Protein AF-A0A6V7WV03-F1 (afdb_monomer_lite)

Sequence (139 aa):
MRIPFSKNLARYLVRRRDAELWAEVLKEDNPHRRQLIDQVVQTALSETKDAEDITHTVKAFMAADLPNELIELLEKIVLDTSTTSEHRNLQNLLILTAMRADPSRVMEYIQKLDNYDAPDIANIAITNQLFEEAFCDFP

Secondary structure (DSSP, 8-state):
----HHHHHHHHHHHH--HHHHHHHT-TT-TTHHHHHHHIIIIIHHH---HHHHHHHHHHHHHTT-HHHHHHHHHIIIII-TTTTT-HHHHHHHHHHHHHH-HHHHHHHHHH--SS-HHHHHHHHHHHHHHHHHTT---

Organism: Meloidogyne enterolobii (NCBI:txid390850)

Radius of gyration: 16.39 Å; chains: 1; bounding box: 57×26×34 Å

Structure (mmCIF, N/CA/C/O backbone):
data_AF-A0A6V7WV03-F1
#
_entry.id   AF-A0A6V7WV03-F1
#
loop_
_atom_site.group_PDB
_atom_site.id
_atom_site.type_symbol
_atom_site.label_atom_id
_atom_site.label_alt_id
_atom_site.label_comp_id
_atom_site.label_asym_id
_atom_site.label_entity_id
_atom_site.label_seq_id
_atom_site.pdbx_PDB_ins_code
_atom_site.Cartn_x
_atom_site.Cartn_y
_atom_site.Cartn_z
_atom_site.occupancy
_atom_site.B_iso_or_equiv
_atom_site.auth_seq_id
_atom_site.auth_comp_id
_atom_site.auth_asym_id
_atom_site.auth_atom_id
_atom_site.pdbx_PDB_model_num
ATOM 1 N N . MET A 1 1 ? 28.420 -15.103 -2.421 1.00 40.44 1 MET A N 1
ATOM 2 C CA . MET A 1 1 ? 27.593 -14.094 -1.725 1.00 40.44 1 MET A CA 1
ATOM 3 C C . MET A 1 1 ? 26.735 -13.380 -2.771 1.00 40.44 1 MET A C 1
ATOM 5 O O . MET A 1 1 ? 27.186 -12.414 -3.367 1.00 40.44 1 MET A O 1
ATOM 9 N N . ARG A 1 2 ? 25.556 -13.925 -3.118 1.00 38.94 2 ARG A N 1
ATOM 10 C CA . ARG A 1 2 ? 24.629 -13.268 -4.058 1.00 38.94 2 ARG A CA 1
ATOM 11 C C . ARG A 1 2 ? 23.916 -12.167 -3.282 1.00 38.94 2 ARG A C 1
ATOM 13 O O . ARG A 1 2 ? 22.964 -12.451 -2.566 1.00 38.94 2 ARG A O 1
ATOM 20 N N . ILE A 1 3 ? 24.395 -10.931 -3.390 1.00 46.12 3 ILE A N 1
ATOM 21 C CA . ILE A 1 3 ? 23.538 -9.779 -3.100 1.00 46.12 3 ILE A CA 1
ATOM 22 C C . ILE A 1 3 ? 22.365 -9.931 -4.078 1.00 46.12 3 ILE A C 1
ATOM 24 O O . ILE A 1 3 ? 22.613 -9.994 -5.285 1.00 46.12 3 ILE A O 1
ATOM 28 N N . PRO A 1 4 ? 21.123 -10.127 -3.610 1.00 52.56 4 PRO A N 1
ATOM 29 C CA . PRO A 1 4 ? 20.016 -10.390 -4.511 1.00 52.56 4 PRO A CA 1
ATOM 30 C C . PRO A 1 4 ? 19.810 -9.122 -5.338 1.00 52.56 4 PRO A C 1
ATOM 32 O O . PRO A 1 4 ? 19.489 -8.064 -4.801 1.00 52.56 4 PRO A O 1
ATOM 35 N N . PHE A 1 5 ? 20.067 -9.224 -6.641 1.00 55.09 5 PHE A N 1
ATOM 36 C CA . PHE A 1 5 ? 19.995 -8.135 -7.622 1.00 55.09 5 PHE A CA 1
ATOM 37 C C . PHE A 1 5 ? 18.680 -7.334 -7.503 1.00 55.09 5 PHE A C 1
ATOM 39 O O . PHE A 1 5 ? 18.655 -6.121 -7.693 1.00 55.09 5 PHE A O 1
ATOM 46 N N . SER A 1 6 ? 17.614 -8.000 -7.051 1.00 61.56 6 SER A N 1
ATOM 47 C CA . SER A 1 6 ? 16.292 -7.443 -6.769 1.00 61.56 6 SER A CA 1
ATOM 48 C C . SER A 1 6 ? 16.253 -6.345 -5.694 1.00 61.56 6 SER A C 1
ATOM 50 O O . SER A 1 6 ? 15.463 -5.417 -5.827 1.00 61.56 6 SER A O 1
ATOM 52 N N . LYS A 1 7 ? 17.105 -6.384 -4.656 1.00 67.00 7 LYS A N 1
ATOM 53 C CA . LYS A 1 7 ? 17.076 -5.372 -3.576 1.00 67.00 7 LYS A CA 1
ATOM 54 C C . LYS A 1 7 ? 17.518 -3.996 -4.061 1.00 67.00 7 LYS A C 1
ATOM 56 O O . LYS A 1 7 ? 16.899 -2.987 -3.736 1.00 67.00 7 LYS A O 1
ATOM 61 N N . ASN A 1 8 ? 18.578 -3.954 -4.867 1.00 75.75 8 ASN A N 1
ATOM 62 C CA . ASN A 1 8 ? 19.059 -2.700 -5.444 1.00 75.75 8 ASN A CA 1
ATOM 63 C C . ASN A 1 8 ? 18.080 -2.155 -6.491 1.00 75.75 8 ASN A C 1
ATOM 65 O O . ASN A 1 8 ? 17.890 -0.944 -6.555 1.00 75.75 8 ASN A O 1
ATOM 69 N N . LEU A 1 9 ? 17.420 -3.037 -7.252 1.00 77.94 9 LEU A N 1
ATOM 70 C CA . LEU A 1 9 ? 16.378 -2.653 -8.207 1.00 77.94 9 LEU A CA 1
ATOM 71 C C . LEU A 1 9 ? 15.160 -2.029 -7.518 1.00 77.94 9 LEU A C 1
ATOM 73 O O . LEU A 1 9 ? 14.727 -0.964 -7.939 1.00 77.94 9 LEU A O 1
ATOM 77 N N . ALA A 1 10 ? 14.657 -2.631 -6.435 1.00 81.00 10 ALA A N 1
ATOM 78 C CA . ALA A 1 10 ? 13.528 -2.087 -5.677 1.00 81.00 10 ALA A CA 1
ATOM 79 C C . ALA A 1 10 ? 13.836 -0.687 -5.117 1.00 81.00 10 ALA A C 1
ATOM 81 O O . ALA A 1 10 ? 13.046 0.240 -5.277 1.00 81.00 10 ALA A O 1
ATOM 82 N N . ARG A 1 11 ? 15.028 -0.499 -4.534 1.00 80.75 11 ARG A N 1
ATOM 83 C CA . ARG A 1 11 ? 15.477 0.820 -4.054 1.00 80.75 11 ARG A CA 1
ATOM 84 C C . ARG A 1 11 ? 15.586 1.840 -5.180 1.00 80.75 11 ARG A C 1
ATOM 86 O O . ARG A 1 11 ? 15.189 2.988 -5.012 1.00 80.75 11 ARG A O 1
ATOM 93 N N . TYR A 1 12 ? 16.163 1.432 -6.307 1.00 85.00 12 TYR A N 1
ATOM 94 C CA . TYR A 1 12 ? 16.317 2.304 -7.463 1.00 85.00 12 TYR A CA 1
ATOM 95 C C . TYR A 1 12 ? 14.958 2.721 -8.026 1.00 85.00 12 TYR A C 1
ATOM 97 O O . TYR A 1 12 ? 14.761 3.899 -8.293 1.00 85.00 12 TYR A O 1
ATOM 105 N N . LEU A 1 13 ? 14.015 1.786 -8.140 1.00 84.81 13 LEU A N 1
ATOM 106 C CA . LEU A 1 13 ? 12.661 2.041 -8.620 1.00 84.81 13 LEU A CA 1
ATOM 107 C C . LEU A 1 13 ? 11.934 3.077 -7.753 1.00 84.81 13 LEU A C 1
ATOM 109 O O . LEU A 1 13 ? 11.418 4.063 -8.277 1.00 84.81 13 LEU A O 1
ATOM 113 N N . VAL A 1 14 ? 11.967 2.892 -6.429 1.00 85.38 14 VAL A N 1
ATOM 114 C CA . VAL A 1 14 ? 11.347 3.818 -5.470 1.00 85.38 14 VAL A CA 1
ATOM 115 C C . VAL A 1 14 ? 11.977 5.210 -5.568 1.00 85.38 14 VAL A C 1
ATOM 117 O O . VAL A 1 14 ? 11.257 6.190 -5.729 1.00 85.38 14 VAL A O 1
ATOM 120 N N . ARG A 1 15 ? 13.315 5.303 -5.586 1.00 84.19 15 ARG A N 1
ATOM 121 C CA . ARG A 1 15 ? 14.031 6.590 -5.691 1.00 84.19 15 ARG A CA 1
ATOM 122 C C . ARG A 1 15 ? 13.872 7.281 -7.039 1.00 84.19 15 ARG A C 1
ATOM 124 O O . ARG A 1 15 ? 13.961 8.502 -7.111 1.00 84.19 15 ARG A O 1
ATOM 131 N N . ARG A 1 16 ? 13.707 6.513 -8.117 1.00 86.44 16 ARG A N 1
ATOM 132 C CA . ARG A 1 16 ? 13.568 7.055 -9.470 1.00 86.44 16 ARG A CA 1
ATOM 133 C C . ARG A 1 16 ? 12.200 7.703 -9.680 1.00 86.44 16 ARG A C 1
ATOM 135 O O . ARG A 1 16 ? 12.112 8.601 -10.509 1.00 86.44 16 ARG A O 1
ATOM 142 N N . ARG A 1 17 ? 11.173 7.283 -8.923 1.00 83.69 17 ARG A N 1
ATOM 143 C CA . ARG A 1 17 ? 9.820 7.884 -8.908 1.00 83.69 17 ARG A CA 1
ATOM 144 C C . ARG A 1 17 ? 9.181 8.009 -10.300 1.00 83.69 17 ARG A C 1
ATOM 146 O O . ARG A 1 17 ? 8.341 8.868 -10.541 1.00 83.69 17 ARG A O 1
ATOM 153 N N . ASP A 1 18 ? 9.591 7.143 -11.218 1.00 87.50 18 ASP A N 1
ATOM 154 C CA . ASP A 1 18 ? 9.238 7.198 -12.634 1.00 87.50 18 ASP A CA 1
ATOM 155 C C . ASP A 1 18 ? 7.989 6.348 -12.877 1.00 87.50 18 ASP A C 1
ATOM 157 O O . ASP A 1 18 ? 8.014 5.127 -12.715 1.00 87.50 18 ASP A O 1
ATOM 161 N N . ALA A 1 19 ? 6.882 7.017 -13.201 1.00 83.81 19 ALA A N 1
ATOM 162 C CA . ALA A 1 19 ? 5.577 6.385 -13.361 1.00 83.81 19 ALA A CA 1
ATOM 163 C C . ALA A 1 19 ? 5.527 5.419 -14.555 1.00 83.81 19 ALA A C 1
ATOM 165 O O . ALA A 1 19 ? 4.874 4.382 -14.459 1.00 83.81 19 ALA A O 1
ATOM 166 N N . GLU A 1 20 ? 6.237 5.718 -15.648 1.00 87.25 20 GLU A N 1
ATOM 167 C CA . GLU A 1 20 ? 6.314 4.819 -16.804 1.00 87.25 20 GLU A CA 1
ATOM 168 C C . GLU A 1 20 ? 7.084 3.555 -16.430 1.00 87.25 20 GLU A C 1
ATOM 170 O O . GLU A 1 20 ? 6.645 2.444 -16.723 1.00 87.25 20 GLU A O 1
ATOM 175 N N . LEU A 1 21 ? 8.189 3.704 -15.692 1.00 87.81 21 LEU A N 1
ATOM 176 C CA . LEU A 1 21 ? 8.942 2.556 -15.196 1.00 87.81 21 LEU A CA 1
ATOM 177 C C . LEU A 1 21 ? 8.101 1.691 -14.247 1.00 87.81 21 LEU A C 1
ATOM 179 O O . LEU A 1 21 ? 8.155 0.467 -14.338 1.00 87.81 21 LEU A O 1
ATOM 183 N N . TRP A 1 22 ? 7.325 2.310 -13.354 1.00 89.69 22 TRP A N 1
ATOM 184 C CA . TRP A 1 22 ? 6.391 1.599 -12.482 1.00 89.69 22 TRP A CA 1
ATOM 185 C C . TRP A 1 22 ? 5.341 0.821 -13.274 1.00 89.69 22 TRP A C 1
ATOM 187 O O . TRP A 1 22 ? 5.121 -0.354 -12.988 1.00 89.69 22 TRP A O 1
ATOM 197 N N . ALA A 1 23 ? 4.742 1.441 -14.291 1.00 87.50 23 ALA A N 1
ATOM 198 C CA . ALA A 1 23 ? 3.777 0.775 -15.156 1.00 87.50 23 ALA A CA 1
ATOM 199 C C . ALA A 1 23 ? 4.402 -0.431 -15.870 1.00 87.50 23 ALA A C 1
ATOM 201 O O . ALA A 1 23 ? 3.800 -1.498 -15.880 1.00 87.50 23 ALA A O 1
ATOM 202 N N . GLU A 1 24 ? 5.626 -0.297 -16.392 1.00 87.75 24 GLU A N 1
ATOM 203 C CA . GLU A 1 24 ? 6.358 -1.383 -17.056 1.00 87.75 24 GLU A CA 1
ATOM 204 C C . GLU A 1 24 ? 6.672 -2.555 -16.116 1.00 87.75 24 GLU A C 1
ATOM 206 O O . GLU A 1 24 ? 6.461 -3.714 -16.471 1.00 87.75 24 GLU A O 1
ATOM 211 N N . VAL A 1 25 ? 7.161 -2.290 -14.899 1.00 87.88 25 VAL A N 1
ATOM 212 C CA . VAL A 1 25 ? 7.533 -3.370 -13.966 1.00 87.88 25 VAL A CA 1
ATOM 213 C C . VAL A 1 25 ? 6.329 -4.012 -13.278 1.00 87.88 25 VAL A C 1
ATOM 215 O O . VAL A 1 25 ? 6.439 -5.157 -12.835 1.00 87.88 25 VAL A O 1
ATOM 218 N N . LEU A 1 26 ? 5.199 -3.306 -13.189 1.00 87.69 26 LEU A N 1
ATOM 219 C CA . LEU A 1 26 ? 3.955 -3.813 -12.606 1.00 87.69 26 LEU A CA 1
ATOM 220 C C . LEU A 1 26 ? 3.020 -4.472 -13.631 1.00 87.69 26 LEU A C 1
ATOM 222 O O . LEU A 1 26 ? 1.958 -4.961 -13.237 1.00 87.69 26 LEU A O 1
ATOM 226 N N . LYS A 1 27 ? 3.410 -4.558 -14.912 1.00 87.75 27 LYS A N 1
ATOM 227 C CA . LYS A 1 27 ? 2.633 -5.291 -15.918 1.00 87.75 27 LYS A CA 1
ATOM 228 C C . LYS A 1 27 ? 2.396 -6.739 -15.504 1.00 87.75 27 LYS A C 1
ATOM 230 O O . LYS A 1 27 ? 3.269 -7.401 -14.941 1.00 87.75 27 LYS A O 1
ATOM 235 N N . GLU A 1 28 ? 1.210 -7.245 -15.816 1.00 82.50 28 GLU A N 1
ATOM 236 C CA . GLU A 1 28 ? 0.799 -8.604 -15.452 1.00 82.50 28 GLU A CA 1
ATOM 237 C C . GLU A 1 28 ? 1.616 -9.695 -16.149 1.00 82.50 28 GLU A C 1
ATOM 239 O O . GLU A 1 28 ? 1.776 -10.788 -15.608 1.00 82.50 28 GLU A O 1
ATOM 244 N N . ASP A 1 29 ? 2.163 -9.384 -17.325 1.00 85.62 29 ASP A N 1
ATOM 245 C CA . ASP A 1 29 ? 3.025 -10.273 -18.101 1.00 85.62 29 ASP A CA 1
ATOM 246 C C . ASP A 1 29 ? 4.450 -10.372 -17.534 1.00 85.62 29 ASP A C 1
ATOM 248 O O . ASP A 1 29 ? 5.217 -11.242 -17.953 1.00 85.62 29 ASP A O 1
ATOM 252 N N . ASN A 1 30 ? 4.812 -9.529 -16.560 1.00 83.50 30 ASN A N 1
ATOM 253 C CA . ASN A 1 30 ? 6.130 -9.551 -15.951 1.00 83.50 30 ASN A CA 1
ATOM 254 C C . ASN A 1 30 ? 6.247 -10.707 -14.932 1.00 83.50 30 ASN A C 1
ATOM 256 O O . ASN A 1 30 ? 5.692 -10.626 -13.828 1.00 83.50 30 ASN A O 1
ATOM 260 N N . PRO A 1 31 ? 7.061 -11.748 -15.207 1.00 84.69 31 PRO A N 1
ATOM 261 C CA . PRO A 1 31 ? 7.219 -12.895 -14.309 1.00 84.69 31 PRO A CA 1
ATOM 262 C C . PRO A 1 31 ? 7.873 -12.524 -12.970 1.00 84.69 31 PRO A C 1
ATOM 264 O O . PRO A 1 31 ? 7.755 -13.260 -11.991 1.00 84.69 31 PRO A O 1
ATOM 267 N N . HIS A 1 32 ? 8.560 -11.381 -12.906 1.00 84.88 32 HIS A N 1
ATOM 268 C CA . HIS A 1 32 ? 9.209 -10.885 -11.697 1.00 84.88 32 HIS A CA 1
ATOM 269 C C . HIS A 1 32 ? 8.367 -9.859 -10.931 1.00 84.88 32 HIS A C 1
ATOM 271 O O . HIS A 1 32 ? 8.826 -9.396 -9.887 1.00 84.88 32 HIS A O 1
ATOM 277 N N . ARG A 1 33 ? 7.151 -9.521 -11.395 1.00 86.38 33 ARG A N 1
ATOM 278 C CA . ARG A 1 33 ? 6.276 -8.511 -10.771 1.00 86.38 33 ARG A CA 1
ATOM 279 C C . ARG A 1 33 ? 6.123 -8.737 -9.271 1.00 86.38 33 ARG A C 1
ATOM 281 O O . ARG A 1 33 ? 6.441 -7.862 -8.474 1.00 86.38 33 ARG A O 1
ATOM 288 N N . ARG A 1 34 ? 5.692 -9.940 -8.884 1.00 85.38 34 ARG A N 1
ATOM 289 C CA . ARG A 1 34 ? 5.412 -10.269 -7.479 1.00 85.38 34 ARG A CA 1
ATOM 290 C C . ARG A 1 34 ? 6.666 -10.214 -6.613 1.00 85.38 34 ARG A C 1
ATOM 292 O O . ARG A 1 34 ? 6.668 -9.576 -5.571 1.00 85.38 34 ARG A O 1
ATOM 299 N N . GLN A 1 35 ? 7.769 -10.777 -7.110 1.00 85.62 35 GLN A N 1
ATOM 300 C CA . GLN A 1 35 ? 9.059 -10.700 -6.428 1.00 85.62 35 GLN A CA 1
ATOM 301 C C . GLN A 1 35 ? 9.519 -9.247 -6.248 1.00 85.62 35 GLN A C 1
ATOM 303 O O . GLN A 1 35 ? 10.097 -8.908 -5.220 1.00 85.62 35 GLN A O 1
ATOM 308 N N . LEU A 1 36 ? 9.298 -8.385 -7.239 1.00 85.81 36 LEU A N 1
ATOM 309 C CA . LEU A 1 36 ? 9.663 -6.976 -7.163 1.00 85.81 36 LEU A CA 1
ATOM 310 C C . LEU A 1 36 ? 8.805 -6.231 -6.132 1.00 85.81 36 LEU A C 1
ATOM 312 O O . LEU A 1 36 ? 9.369 -5.513 -5.308 1.00 85.81 36 LEU A O 1
ATOM 316 N N . ILE A 1 37 ? 7.490 -6.462 -6.119 1.00 87.19 37 ILE A N 1
ATOM 317 C CA . ILE A 1 37 ? 6.574 -5.905 -5.114 1.00 87.19 37 ILE A CA 1
ATOM 318 C C . ILE A 1 37 ? 7.007 -6.316 -3.705 1.00 87.19 37 ILE A C 1
ATOM 320 O O . ILE A 1 37 ? 7.231 -5.446 -2.864 1.00 87.19 37 ILE A O 1
ATOM 324 N N . ASP A 1 38 ? 7.245 -7.609 -3.473 1.00 86.06 38 ASP A N 1
ATOM 325 C CA . ASP A 1 38 ? 7.687 -8.113 -2.169 1.00 86.06 38 ASP A CA 1
ATOM 326 C C . ASP A 1 38 ? 8.969 -7.409 -1.703 1.00 86.06 38 ASP A C 1
ATOM 328 O O . ASP A 1 38 ? 9.108 -7.033 -0.540 1.00 86.06 38 ASP A O 1
ATOM 332 N N . GLN A 1 39 ? 9.926 -7.186 -2.610 1.00 85.25 39 GLN A N 1
ATOM 333 C CA . GLN A 1 39 ? 11.183 -6.507 -2.279 1.00 85.25 39 GLN A CA 1
ATOM 334 C C . GLN A 1 39 ? 10.997 -5.008 -2.014 1.00 85.25 39 GLN A C 1
ATOM 336 O O . GLN A 1 39 ? 11.682 -4.457 -1.147 1.00 85.25 39 GLN A O 1
ATOM 341 N N . VAL A 1 40 ? 10.080 -4.346 -2.721 1.00 85.62 40 VAL A N 1
ATOM 342 C CA . VAL A 1 40 ? 9.717 -2.948 -2.454 1.00 85.62 40 VAL A CA 1
ATOM 343 C C . VAL A 1 40 ? 9.105 -2.830 -1.059 1.00 85.62 40 VAL A C 1
ATOM 345 O O . VAL A 1 40 ? 9.599 -2.047 -0.246 1.00 85.62 40 VAL A O 1
ATOM 348 N N . VAL A 1 41 ? 8.104 -3.660 -0.757 1.00 83.81 41 VAL A N 1
ATOM 349 C CA . VAL A 1 41 ? 7.357 -3.645 0.509 1.00 83.81 41 VAL A CA 1
ATOM 350 C C . VAL A 1 41 ? 8.226 -4.064 1.700 1.00 83.81 41 VAL A C 1
ATOM 352 O O . VAL A 1 41 ? 8.087 -3.521 2.792 1.00 83.81 41 VAL A O 1
ATOM 355 N N . GLN A 1 42 ? 9.138 -5.026 1.527 1.00 81.38 42 GLN A N 1
ATOM 356 C CA . GLN A 1 42 ? 9.977 -5.532 2.624 1.00 81.38 42 GLN A CA 1
ATOM 357 C C . GLN A 1 42 ? 11.295 -4.783 2.828 1.00 81.38 42 GLN A C 1
ATOM 359 O O . GLN A 1 42 ? 11.855 -4.861 3.916 1.00 81.38 42 GLN A O 1
ATOM 364 N N . THR A 1 43 ? 11.861 -4.162 1.790 1.00 80.81 43 THR A N 1
ATOM 365 C CA . THR A 1 43 ? 13.210 -3.569 1.867 1.00 80.81 43 THR A CA 1
ATOM 366 C C . THR A 1 43 ? 13.196 -2.086 1.538 1.00 80.81 43 THR A C 1
ATOM 368 O O . THR A 1 43 ? 13.633 -1.281 2.353 1.00 80.81 43 THR A O 1
ATOM 371 N N . ALA A 1 44 ? 12.718 -1.710 0.348 1.00 77.00 44 ALA A N 1
ATOM 372 C CA . ALA A 1 44 ? 12.862 -0.334 -0.128 1.00 77.00 44 ALA A CA 1
ATOM 373 C C . ALA A 1 44 ? 12.059 0.660 0.725 1.00 77.00 44 ALA A C 1
ATOM 375 O O . ALA A 1 44 ? 12.569 1.733 1.042 1.00 77.00 44 ALA A O 1
ATOM 376 N N . LEU A 1 45 ? 10.848 0.277 1.139 1.00 74.56 45 LEU A N 1
ATOM 377 C CA . 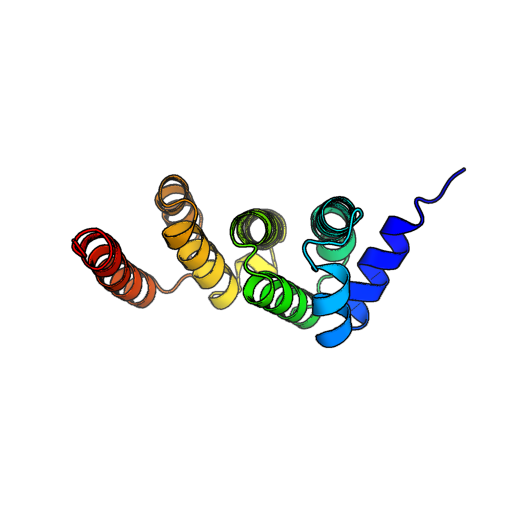LEU A 1 45 ? 9.985 1.131 1.954 1.00 74.56 45 LEU A CA 1
ATOM 378 C C . LEU A 1 45 ? 10.384 1.172 3.427 1.00 74.56 45 LEU A C 1
ATOM 380 O O . LEU A 1 45 ? 10.275 2.217 4.047 1.00 74.56 45 LEU A O 1
ATOM 384 N N . SER A 1 46 ? 10.917 0.080 3.976 1.00 73.12 46 SER A N 1
ATOM 385 C CA . SER A 1 46 ? 11.439 0.071 5.350 1.00 73.12 46 SER A CA 1
ATOM 386 C C . SER A 1 46 ? 12.693 0.939 5.511 1.00 73.12 46 SER A C 1
ATOM 388 O O . SER A 1 46 ? 13.000 1.400 6.608 1.00 73.12 46 SER A O 1
ATOM 390 N N . GLU A 1 47 ? 13.447 1.144 4.428 1.00 74.12 47 GLU A N 1
ATOM 391 C CA . GLU A 1 47 ? 14.668 1.953 4.433 1.00 74.12 47 GLU A CA 1
ATOM 392 C C . GLU A 1 47 ? 14.436 3.413 4.030 1.00 74.12 47 GLU A C 1
ATOM 394 O O . GLU A 1 47 ? 15.232 4.275 4.416 1.00 74.12 47 GLU A O 1
ATOM 399 N N . THR A 1 48 ? 13.385 3.707 3.257 1.00 71.50 48 THR A N 1
ATOM 400 C CA . THR A 1 48 ? 13.032 5.086 2.909 1.00 71.50 48 THR A CA 1
ATOM 401 C C . THR A 1 48 ? 12.121 5.696 3.967 1.00 71.50 48 THR A C 1
ATOM 403 O O . THR A 1 48 ? 11.147 5.098 4.407 1.00 71.50 48 THR A O 1
ATOM 406 N N . LYS A 1 49 ? 12.447 6.917 4.385 1.00 69.00 49 LYS A N 1
ATOM 407 C CA . LYS A 1 49 ? 11.592 7.741 5.256 1.00 69.00 49 LYS A CA 1
ATOM 408 C C . LYS A 1 49 ? 10.986 8.917 4.498 1.00 69.00 49 LYS A C 1
ATOM 410 O O . LYS A 1 49 ? 10.417 9.819 5.103 1.00 69.00 49 LYS A O 1
ATOM 415 N N . ASP A 1 50 ? 11.180 8.941 3.184 1.00 78.44 50 ASP A N 1
ATOM 416 C CA . ASP A 1 50 ? 10.760 10.040 2.340 1.00 78.44 50 ASP A CA 1
ATOM 417 C C . ASP A 1 50 ? 9.282 9.873 1.966 1.00 78.44 50 ASP A C 1
ATOM 419 O O . ASP A 1 50 ? 8.870 8.870 1.377 1.00 78.44 50 ASP A O 1
ATOM 423 N N . ALA A 1 51 ? 8.465 10.860 2.331 1.00 77.00 51 ALA A N 1
ATOM 424 C CA . ALA A 1 51 ? 7.030 10.828 2.075 1.00 77.00 51 ALA A CA 1
ATOM 425 C C . ALA A 1 51 ? 6.704 10.818 0.571 1.00 77.00 51 ALA A C 1
ATOM 427 O O . ALA A 1 51 ? 5.672 10.273 0.165 1.00 77.00 51 ALA A O 1
ATOM 428 N N . GLU A 1 52 ? 7.567 11.385 -0.276 1.00 81.50 52 GLU A N 1
ATOM 429 C CA . GLU A 1 52 ? 7.358 11.385 -1.721 1.00 81.50 52 GLU A CA 1
ATOM 430 C C . GLU A 1 52 ? 7.615 10.001 -2.321 1.00 81.50 52 GLU A C 1
ATOM 432 O O . GLU A 1 52 ? 6.854 9.583 -3.193 1.00 81.50 52 GLU A O 1
ATOM 437 N N . ASP A 1 53 ? 8.624 9.268 -1.837 1.00 84.44 53 ASP A N 1
ATOM 438 C CA . ASP A 1 53 ? 8.895 7.879 -2.247 1.00 84.44 53 ASP A CA 1
ATOM 439 C C . ASP A 1 53 ? 7.681 6.980 -1.970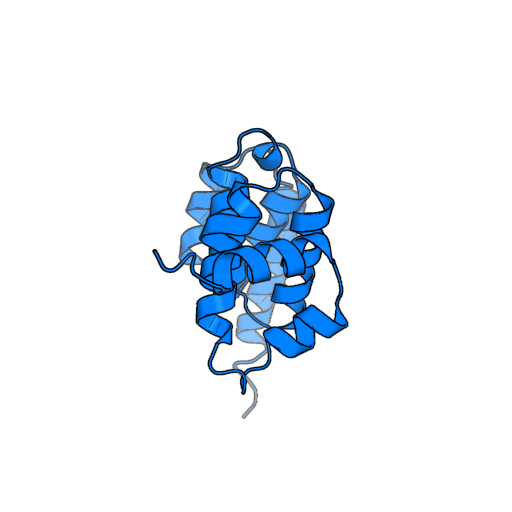 1.00 84.44 53 ASP A C 1
ATOM 441 O O . ASP A 1 53 ? 7.236 6.215 -2.835 1.00 84.44 53 ASP A O 1
ATOM 445 N N . ILE A 1 54 ? 7.107 7.121 -0.772 1.00 83.19 54 ILE A N 1
ATOM 446 C CA . ILE A 1 54 ? 5.898 6.404 -0.356 1.00 83.19 54 ILE A CA 1
ATOM 447 C C . ILE A 1 54 ? 4.732 6.780 -1.272 1.00 83.19 54 ILE A C 1
ATOM 449 O O . ILE A 1 54 ? 4.070 5.908 -1.831 1.00 83.19 54 ILE A O 1
ATOM 453 N N . THR A 1 55 ? 4.519 8.079 -1.487 1.00 83.06 55 THR A N 1
ATOM 454 C CA . THR A 1 55 ? 3.404 8.587 -2.297 1.00 83.06 55 THR A CA 1
ATOM 455 C C . THR A 1 55 ? 3.471 8.104 -3.748 1.00 83.06 55 THR A C 1
ATOM 457 O O . THR A 1 55 ? 2.445 7.726 -4.314 1.00 83.06 55 THR A O 1
ATOM 460 N N . HIS A 1 56 ? 4.653 8.089 -4.370 1.00 87.06 56 HIS A N 1
ATOM 461 C CA . HIS A 1 56 ? 4.808 7.597 -5.745 1.00 87.06 56 HIS A CA 1
ATOM 462 C C . HIS A 1 56 ? 4.573 6.090 -5.839 1.00 87.06 56 HIS A C 1
ATOM 464 O O . HIS A 1 56 ? 3.897 5.639 -6.762 1.00 87.06 56 HIS A O 1
ATOM 470 N N . THR A 1 57 ? 5.070 5.326 -4.865 1.00 88.19 57 THR A N 1
ATOM 471 C CA . THR A 1 57 ? 4.863 3.872 -4.811 1.00 88.19 57 THR A CA 1
ATOM 472 C C . THR A 1 57 ? 3.379 3.532 -4.663 1.00 88.19 57 THR A C 1
ATOM 474 O O . THR A 1 57 ? 2.848 2.709 -5.403 1.00 88.19 57 THR A O 1
ATOM 477 N N . VAL A 1 58 ? 2.680 4.234 -3.770 1.00 87.06 58 VAL A N 1
ATOM 478 C CA . VAL A 1 58 ? 1.229 4.116 -3.585 1.00 87.06 58 VAL A CA 1
ATOM 479 C C . VAL A 1 58 ? 0.475 4.393 -4.887 1.00 87.06 58 VAL A C 1
ATOM 481 O O . VAL A 1 58 ? -0.349 3.584 -5.307 1.00 87.06 58 VAL A O 1
ATOM 484 N N . LYS A 1 59 ? 0.779 5.510 -5.563 1.00 86.12 59 LYS A N 1
ATOM 485 C CA . LYS A 1 59 ? 0.137 5.866 -6.838 1.00 86.12 59 LYS A CA 1
ATOM 486 C C . LYS A 1 59 ? 0.377 4.811 -7.914 1.00 86.12 59 LYS A C 1
ATOM 488 O O . LYS A 1 59 ? -0.542 4.503 -8.665 1.00 86.12 59 LYS A O 1
ATOM 493 N N . ALA A 1 60 ? 1.584 4.251 -7.973 1.00 88.69 60 ALA A N 1
ATOM 494 C CA . ALA A 1 60 ? 1.912 3.178 -8.900 1.00 88.69 60 ALA A CA 1
ATOM 495 C C . ALA A 1 60 ? 1.064 1.922 -8.650 1.00 88.69 60 ALA A C 1
ATOM 497 O O . ALA A 1 60 ? 0.536 1.350 -9.596 1.00 88.69 60 ALA A O 1
ATOM 498 N N . PHE A 1 61 ? 0.882 1.526 -7.388 1.00 89.06 61 PHE A N 1
ATOM 499 C CA . PHE A 1 61 ? 0.084 0.348 -7.032 1.00 89.06 61 PHE A CA 1
ATOM 500 C C . PHE A 1 61 ? -1.406 0.576 -7.306 1.00 89.06 61 PHE A C 1
ATOM 502 O O . PHE A 1 61 ? -2.074 -0.313 -7.827 1.00 89.06 61 PHE A O 1
ATOM 509 N N . MET A 1 62 ? -1.914 1.784 -7.030 1.00 85.69 62 MET A N 1
ATOM 510 C CA . MET A 1 62 ? -3.280 2.174 -7.396 1.00 85.69 62 MET A CA 1
ATOM 511 C C . MET A 1 62 ? -3.498 2.134 -8.914 1.00 85.69 62 MET A C 1
ATOM 513 O O . MET A 1 62 ? -4.532 1.658 -9.368 1.00 85.69 62 MET A O 1
ATOM 517 N N . ALA A 1 63 ? -2.535 2.624 -9.699 1.00 86.56 63 ALA A N 1
ATOM 518 C CA . ALA A 1 63 ? -2.614 2.620 -11.159 1.00 86.56 63 ALA A CA 1
ATOM 519 C C . ALA A 1 63 ? -2.487 1.211 -11.761 1.00 86.56 63 ALA A C 1
ATOM 521 O O . ALA A 1 63 ? -3.027 0.956 -12.833 1.00 86.56 63 ALA A O 1
ATOM 522 N N . ALA A 1 64 ? -1.784 0.310 -11.073 1.00 86.75 64 ALA A N 1
ATOM 523 C CA . ALA A 1 64 ? -1.632 -1.087 -11.463 1.00 86.75 64 ALA A CA 1
ATOM 524 C C . ALA A 1 64 ? -2.785 -1.994 -10.990 1.00 86.75 64 ALA A C 1
ATOM 526 O O . ALA A 1 64 ? -2.716 -3.197 -11.218 1.00 86.75 64 ALA A O 1
ATOM 527 N N . ASP A 1 65 ? -3.810 -1.432 -10.336 1.00 85.62 65 ASP A N 1
ATOM 528 C CA . ASP A 1 65 ? -4.958 -2.158 -9.775 1.00 85.62 65 ASP A CA 1
ATOM 529 C C . ASP A 1 65 ? -4.552 -3.283 -8.800 1.00 85.62 65 ASP A C 1
ATOM 531 O O . ASP A 1 65 ? -5.039 -4.411 -8.850 1.00 85.62 65 ASP A O 1
ATOM 535 N N . LEU A 1 66 ? -3.611 -2.966 -7.901 1.00 86.75 66 LEU A N 1
ATOM 536 C CA . LEU A 1 66 ? -3.066 -3.884 -6.891 1.00 86.75 66 LEU A CA 1
ATOM 537 C C . LEU A 1 66 ? -3.498 -3.473 -5.470 1.00 86.75 66 LEU A C 1
ATOM 539 O O . LEU A 1 66 ? -2.673 -2.991 -4.683 1.00 86.75 66 LEU A O 1
ATOM 543 N N . PRO A 1 67 ? -4.791 -3.600 -5.110 1.00 86.12 67 PRO A N 1
ATOM 544 C CA . PRO A 1 67 ? -5.286 -3.114 -3.827 1.00 86.12 67 PRO A CA 1
ATOM 545 C C . PRO A 1 67 ? -4.807 -3.961 -2.638 1.00 86.12 67 PRO A C 1
ATOM 547 O O . PRO A 1 67 ? -4.586 -3.411 -1.562 1.00 86.12 67 PRO A O 1
ATOM 550 N N . ASN A 1 68 ? -4.590 -5.267 -2.818 1.00 87.62 68 ASN A N 1
ATOM 551 C CA . ASN A 1 68 ? -4.127 -6.155 -1.744 1.00 87.62 68 ASN A CA 1
ATOM 552 C C . ASN A 1 68 ? -2.688 -5.821 -1.334 1.00 87.62 68 ASN A C 1
ATOM 554 O O . ASN A 1 68 ? -2.389 -5.626 -0.158 1.00 87.62 68 ASN A O 1
ATOM 558 N N . GLU A 1 69 ? -1.806 -5.681 -2.321 1.00 88.75 69 GLU A N 1
ATOM 559 C CA . GLU A 1 69 ? -0.411 -5.304 -2.121 1.00 88.75 69 GLU A CA 1
ATOM 560 C C . GLU A 1 69 ? -0.293 -3.878 -1.566 1.00 88.75 69 GLU A C 1
ATOM 562 O O . GLU A 1 69 ? 0.595 -3.592 -0.759 1.00 88.75 69 GLU A O 1
ATOM 567 N N . LEU A 1 70 ? -1.206 -2.982 -1.960 1.00 88.75 70 LEU A N 1
ATOM 568 C CA . LEU A 1 70 ? -1.293 -1.634 -1.406 1.00 88.75 70 LEU A CA 1
ATOM 569 C C . LEU A 1 70 ? -1.689 -1.646 0.078 1.00 88.75 70 LEU A C 1
ATOM 571 O O . LEU A 1 70 ? -1.119 -0.875 0.848 1.00 88.75 70 LEU A O 1
ATOM 575 N N . ILE A 1 71 ? -2.615 -2.518 0.498 1.00 89.12 71 ILE A N 1
ATOM 576 C CA . ILE A 1 71 ? -2.973 -2.682 1.917 1.00 89.12 71 ILE A CA 1
ATOM 577 C C . ILE A 1 71 ? -1.751 -3.128 2.718 1.00 89.12 71 ILE A C 1
ATOM 579 O O . ILE A 1 71 ? -1.404 -2.456 3.684 1.00 89.12 71 ILE A O 1
ATOM 583 N N . GLU A 1 72 ? -1.059 -4.192 2.299 1.00 87.94 72 GLU A N 1
ATOM 584 C CA . GLU A 1 72 ? 0.129 -4.691 3.014 1.00 87.94 72 GLU A CA 1
ATOM 585 C C . GLU A 1 72 ? 1.224 -3.620 3.141 1.00 87.94 72 GLU A C 1
ATOM 587 O O . GLU A 1 72 ? 1.880 -3.481 4.179 1.00 87.94 72 GLU A O 1
ATOM 592 N N . LEU A 1 73 ? 1.416 -2.839 2.075 1.00 87.44 73 LEU A N 1
ATOM 593 C CA . LEU A 1 73 ? 2.342 -1.715 2.047 1.00 87.44 73 LEU A CA 1
ATOM 594 C C . LEU A 1 73 ? 1.959 -0.652 3.077 1.00 87.44 73 LEU A C 1
ATOM 596 O O . LEU A 1 73 ? 2.801 -0.207 3.860 1.00 87.44 73 LEU A O 1
ATOM 600 N N . LEU A 1 74 ? 0.695 -0.232 3.067 1.00 87.31 74 LEU A N 1
ATOM 601 C CA . LEU A 1 74 ? 0.197 0.811 3.951 1.00 87.31 74 LEU A CA 1
ATOM 602 C C . LEU A 1 74 ? 0.181 0.347 5.407 1.00 87.31 74 LEU A C 1
ATOM 604 O O . LEU A 1 74 ? 0.543 1.135 6.274 1.00 87.31 74 LEU A O 1
ATOM 608 N N . GLU A 1 75 ? -0.144 -0.917 5.681 1.00 86.69 75 GLU A N 1
ATOM 609 C CA . GLU A 1 75 ? -0.053 -1.500 7.021 1.00 86.69 75 GLU A CA 1
ATOM 610 C C . GLU A 1 75 ? 1.358 -1.363 7.583 1.00 86.69 75 GLU A C 1
ATOM 612 O O . GLU A 1 75 ? 1.525 -0.836 8.676 1.00 86.69 75 GLU A O 1
ATOM 617 N N . LYS A 1 76 ? 2.394 -1.746 6.830 1.00 82.88 76 LYS A N 1
ATOM 618 C CA . LYS A 1 76 ? 3.776 -1.593 7.307 1.00 82.88 76 LYS A CA 1
ATOM 619 C C . LYS A 1 76 ? 4.149 -0.142 7.565 1.00 82.88 76 LYS A C 1
ATOM 621 O O . LYS A 1 76 ? 4.773 0.172 8.570 1.00 82.88 76 LYS A O 1
ATOM 626 N N . ILE A 1 77 ? 3.777 0.765 6.670 1.00 81.12 77 ILE A N 1
ATOM 627 C CA . ILE A 1 77 ? 4.152 2.174 6.815 1.00 81.12 77 ILE A CA 1
ATOM 628 C C . ILE A 1 77 ? 3.409 2.817 7.987 1.00 81.12 77 ILE A C 1
ATOM 630 O O . ILE A 1 77 ? 4.010 3.526 8.790 1.00 81.12 77 ILE A O 1
ATOM 634 N N . VAL A 1 78 ? 2.104 2.591 8.094 1.00 82.81 78 VAL A N 1
ATOM 635 C CA . VAL A 1 78 ? 1.262 3.234 9.104 1.00 82.81 78 VAL A CA 1
ATOM 636 C C . VAL A 1 78 ? 1.441 2.581 10.477 1.00 82.81 78 VAL A C 1
ATOM 638 O O . VAL A 1 78 ? 1.411 3.294 11.476 1.00 82.81 78 VAL A O 1
ATOM 641 N N . LEU A 1 79 ? 1.654 1.261 10.544 1.00 80.12 79 LEU A N 1
ATOM 642 C CA . LEU A 1 79 ? 1.769 0.525 11.808 1.00 80.12 79 LEU A CA 1
ATOM 643 C C . LEU A 1 79 ? 3.214 0.398 12.322 1.00 80.12 79 LEU A C 1
ATOM 645 O O . LEU A 1 79 ? 3.405 0.494 13.531 1.00 80.12 79 LEU A O 1
ATOM 649 N N . ASP A 1 80 ? 4.231 0.212 11.463 1.00 73.50 80 ASP A N 1
ATOM 650 C CA . ASP A 1 80 ? 5.625 0.040 11.933 1.00 73.50 80 ASP A CA 1
ATOM 651 C C . ASP A 1 80 ? 6.393 1.364 12.073 1.00 73.50 80 ASP A C 1
ATOM 653 O O . ASP A 1 80 ? 7.353 1.445 12.843 1.00 73.50 80 ASP A O 1
ATOM 657 N N . THR A 1 81 ? 6.026 2.413 11.329 1.00 63.22 81 THR A N 1
ATOM 658 C CA . THR A 1 81 ? 6.809 3.659 11.288 1.00 63.22 81 THR A CA 1
ATOM 659 C C . THR A 1 81 ? 6.082 4.788 12.019 1.00 63.22 81 THR A C 1
ATOM 661 O O . THR A 1 81 ? 5.168 5.422 11.496 1.00 63.22 81 THR A O 1
ATOM 664 N N . SER A 1 82 ? 6.541 5.088 13.238 1.00 59.09 82 SER A N 1
ATOM 665 C CA . SER A 1 82 ? 5.925 6.080 14.138 1.00 59.09 82 SER A CA 1
ATOM 666 C C . SER A 1 82 ? 5.884 7.515 13.596 1.00 59.09 82 SER A C 1
ATOM 668 O O . SER A 1 82 ? 5.182 8.353 14.143 1.00 59.09 82 SER A O 1
ATOM 670 N N . THR A 1 83 ? 6.655 7.837 12.552 1.00 61.44 83 THR A N 1
ATOM 671 C CA . THR A 1 83 ? 6.606 9.156 11.899 1.00 61.44 83 THR A CA 1
ATOM 672 C C . THR A 1 83 ? 5.510 9.237 10.844 1.00 61.44 83 THR A C 1
ATOM 674 O O . THR A 1 83 ? 4.967 10.306 10.608 1.00 61.44 83 THR A O 1
ATOM 677 N N . THR A 1 84 ? 5.171 8.123 10.194 1.00 60.53 84 THR A N 1
ATOM 678 C CA . THR A 1 84 ? 4.129 8.065 9.157 1.00 60.53 84 THR A CA 1
ATOM 679 C C . THR A 1 84 ? 2.753 7.751 9.727 1.00 60.53 84 THR A C 1
ATOM 681 O O . THR A 1 84 ? 1.755 8.080 9.088 1.00 60.53 84 THR A O 1
ATOM 684 N N . SER A 1 85 ? 2.678 7.218 10.950 1.00 59.12 85 SER A N 1
ATOM 685 C CA . SER A 1 85 ? 1.426 7.112 11.704 1.00 59.12 85 SER A CA 1
ATOM 686 C C . SER A 1 85 ? 0.775 8.476 11.967 1.00 59.12 85 SER A C 1
ATOM 688 O O . SER A 1 85 ? -0.430 8.538 12.157 1.00 59.12 85 SER A O 1
ATOM 690 N N . GLU A 1 86 ? 1.514 9.587 11.918 1.00 64.25 86 GLU A N 1
ATOM 691 C CA . GLU A 1 86 ? 0.948 10.940 12.064 1.00 64.25 86 GLU A CA 1
ATOM 692 C C . GLU A 1 86 ? 0.318 11.479 10.763 1.00 64.25 86 GLU A C 1
ATOM 694 O O . GLU A 1 86 ? -0.375 12.499 10.760 1.00 64.25 86 GLU A O 1
ATOM 699 N N . HIS A 1 87 ? 0.514 10.798 9.629 1.00 76.44 87 HIS A N 1
ATOM 700 C CA . HIS A 1 87 ? 0.014 11.262 8.338 1.00 76.44 87 HIS A CA 1
ATOM 701 C C . HIS A 1 87 ? -1.430 10.811 8.105 1.00 76.44 87 HIS A C 1
ATOM 703 O O . HIS A 1 87 ? -1.682 9.741 7.545 1.00 76.44 87 HIS A O 1
ATOM 709 N N . ARG A 1 88 ? -2.381 11.694 8.437 1.00 83.44 88 ARG A N 1
ATOM 710 C CA . ARG A 1 88 ? -3.826 11.526 8.175 1.00 83.44 88 ARG A CA 1
ATOM 711 C C . ARG A 1 88 ? -4.134 10.949 6.789 1.00 83.44 88 ARG A C 1
ATOM 713 O O . ARG A 1 88 ? -4.909 10.009 6.678 1.00 83.44 88 ARG A O 1
ATOM 720 N N . ASN A 1 89 ? -3.502 11.467 5.735 1.00 82.75 89 ASN A N 1
ATOM 721 C CA . ASN A 1 89 ? -3.761 11.018 4.361 1.00 82.75 89 ASN A CA 1
ATOM 722 C C . ASN A 1 89 ? -3.412 9.537 4.133 1.00 82.75 89 ASN A C 1
ATOM 724 O O . ASN A 1 89 ? -4.126 8.858 3.401 1.00 82.75 89 ASN A O 1
ATOM 728 N N . LEU A 1 90 ? -2.339 9.028 4.754 1.00 84.19 90 LEU A N 1
ATOM 729 C CA . LEU A 1 90 ? -1.947 7.618 4.636 1.00 84.19 90 LEU A CA 1
ATOM 730 C C . LEU A 1 90 ? -2.893 6.716 5.432 1.00 84.19 90 LEU A C 1
ATOM 732 O O . LEU A 1 90 ? -3.281 5.662 4.934 1.00 84.19 90 LEU A O 1
ATOM 736 N N . GLN A 1 91 ? -3.315 7.154 6.624 1.00 87.50 91 GLN A N 1
ATOM 737 C CA . GLN A 1 91 ? -4.328 6.445 7.409 1.00 87.50 91 GLN A CA 1
ATOM 738 C C . GLN A 1 91 ? -5.668 6.365 6.662 1.00 87.50 91 GLN A C 1
ATOM 740 O O . GLN A 1 91 ? -6.243 5.283 6.546 1.00 87.50 91 GLN A O 1
ATOM 745 N N . ASN A 1 92 ? -6.128 7.485 6.091 1.00 87.75 92 ASN A N 1
ATOM 746 C CA . ASN A 1 92 ? -7.343 7.526 5.276 1.00 87.75 92 ASN A CA 1
ATOM 747 C C . ASN A 1 92 ? -7.226 6.565 4.095 1.00 87.75 92 ASN A C 1
ATOM 749 O O . ASN A 1 92 ? -8.132 5.778 3.847 1.00 87.75 92 ASN A O 1
ATOM 753 N N . LEU A 1 93 ? -6.096 6.584 3.386 1.00 86.56 93 LEU A N 1
ATOM 754 C CA . LEU A 1 93 ? -5.904 5.714 2.237 1.00 86.56 93 LEU A CA 1
ATOM 755 C C . LEU A 1 93 ? -5.900 4.226 2.614 1.00 86.56 93 LEU A C 1
ATOM 757 O O . LEU A 1 93 ? -6.487 3.428 1.883 1.00 86.56 93 LEU A O 1
ATOM 761 N N . LEU A 1 94 ? -5.282 3.852 3.741 1.00 88.44 94 LEU A N 1
ATOM 762 C CA . LEU A 1 94 ? -5.286 2.472 4.239 1.00 88.44 94 LEU A CA 1
ATOM 763 C C . LEU A 1 94 ? -6.717 1.994 4.475 1.00 88.44 94 LEU A C 1
ATOM 765 O O . LEU A 1 94 ? -7.108 0.948 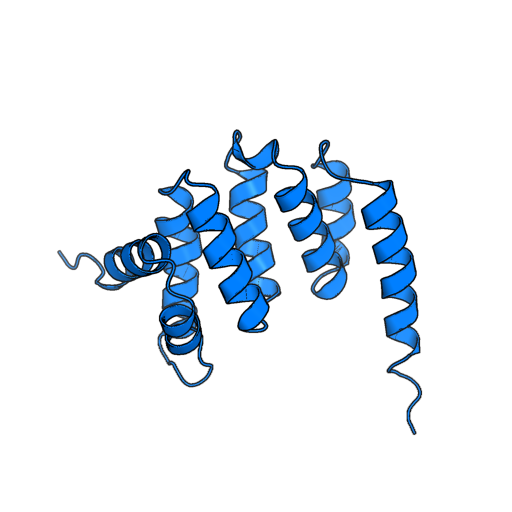3.961 1.00 88.44 94 LEU A O 1
ATOM 769 N N . ILE A 1 95 ? -7.511 2.795 5.188 1.00 87.81 95 ILE A N 1
ATOM 770 C CA . ILE A 1 95 ? -8.905 2.465 5.481 1.00 87.81 95 ILE A CA 1
ATOM 771 C C . ILE A 1 95 ? -9.729 2.395 4.191 1.00 87.81 95 ILE A C 1
ATOM 773 O O . ILE A 1 95 ? -10.428 1.412 3.976 1.00 87.81 95 ILE A O 1
ATOM 777 N N . LEU A 1 96 ? -9.613 3.380 3.298 1.00 86.06 96 LEU A N 1
ATOM 778 C CA . LEU A 1 96 ? -10.363 3.415 2.038 1.00 86.06 96 LEU A CA 1
ATOM 779 C C . LEU A 1 96 ? -10.031 2.239 1.115 1.00 86.06 96 LEU A C 1
ATOM 781 O O . LEU A 1 96 ? -10.922 1.682 0.473 1.00 86.06 96 LEU A O 1
ATOM 785 N N . THR A 1 97 ? -8.758 1.852 1.049 1.00 86.50 97 THR A N 1
ATOM 786 C CA . THR A 1 97 ? -8.325 0.699 0.249 1.00 86.50 97 THR A CA 1
ATOM 787 C C . THR A 1 97 ? -8.842 -0.595 0.870 1.00 86.50 97 THR A C 1
ATOM 789 O O . THR A 1 97 ? -9.417 -1.422 0.165 1.00 86.50 97 THR A O 1
ATOM 792 N N . ALA A 1 98 ? -8.724 -0.734 2.193 1.00 87.06 98 ALA A N 1
ATOM 793 C CA . ALA A 1 98 ? -9.271 -1.868 2.926 1.00 87.06 98 ALA A CA 1
ATOM 794 C C . ALA A 1 98 ? -10.787 -1.980 2.749 1.00 87.06 98 ALA A C 1
ATOM 796 O O . ALA A 1 98 ? -11.281 -3.054 2.461 1.00 87.06 98 ALA A O 1
ATOM 797 N N . MET A 1 99 ? -11.536 -0.882 2.792 1.00 84.81 99 MET A N 1
ATOM 798 C CA . MET A 1 99 ? -12.984 -0.918 2.564 1.00 84.81 99 MET A CA 1
ATOM 799 C C . MET A 1 99 ? -13.373 -1.499 1.205 1.00 84.81 99 MET A C 1
ATOM 801 O O . MET A 1 99 ? -14.423 -2.123 1.102 1.00 84.81 99 MET A O 1
ATOM 805 N N . ARG A 1 100 ? -12.549 -1.291 0.172 1.00 79.56 100 ARG A N 1
ATOM 806 C CA . ARG A 1 100 ? -12.820 -1.782 -1.184 1.00 79.56 100 ARG A CA 1
ATOM 807 C C . ARG A 1 100 ? -12.337 -3.212 -1.422 1.00 79.56 100 ARG A C 1
ATOM 809 O O . ARG A 1 100 ? -12.970 -3.916 -2.196 1.00 79.56 100 ARG A O 1
ATOM 816 N N . ALA A 1 101 ? -11.217 -3.616 -0.823 1.00 84.62 101 ALA A N 1
ATOM 817 C CA . ALA A 1 101 ? -10.599 -4.919 -1.089 1.00 84.62 101 ALA A CA 1
ATOM 818 C C . ALA A 1 101 ? -10.746 -5.937 0.050 1.00 84.62 101 ALA A C 1
ATOM 820 O O . ALA A 1 101 ? -10.852 -7.129 -0.219 1.00 84.62 101 ALA A O 1
ATOM 821 N N . ASP A 1 102 ? -10.779 -5.489 1.304 1.00 83.69 102 ASP A N 1
ATOM 822 C CA . ASP A 1 102 ? -10.977 -6.342 2.477 1.00 83.69 102 ASP A CA 1
ATOM 823 C C . ASP A 1 102 ? -11.681 -5.589 3.631 1.00 83.69 102 ASP A C 1
ATOM 825 O O . ASP A 1 102 ? -11.037 -5.104 4.578 1.00 83.69 102 ASP A O 1
ATOM 829 N N . PRO A 1 103 ? -13.023 -5.471 3.579 1.00 82.44 103 PRO A N 1
ATOM 830 C CA . PRO A 1 103 ? -13.791 -4.715 4.564 1.00 82.44 103 PRO A CA 1
ATOM 831 C C . PRO A 1 103 ? -13.710 -5.315 5.974 1.00 82.44 103 PRO A C 1
ATOM 833 O O . PRO A 1 103 ? -13.993 -4.621 6.952 1.00 82.44 103 PRO A O 1
ATOM 836 N N . SER A 1 104 ? -13.284 -6.578 6.111 1.00 85.38 104 SER A N 1
ATOM 837 C CA . SER A 1 104 ? -13.159 -7.245 7.411 1.00 85.38 104 SER A CA 1
ATOM 838 C C . SER A 1 104 ? -12.099 -6.593 8.309 1.00 85.38 104 SER A C 1
ATOM 840 O O . SER A 1 104 ? -12.257 -6.558 9.530 1.00 85.38 104 SER A O 1
ATOM 842 N N . ARG A 1 105 ? -11.056 -6.003 7.707 1.00 85.69 105 ARG A N 1
ATOM 843 C CA . ARG A 1 105 ? -9.920 -5.385 8.416 1.00 85.69 105 ARG A CA 1
ATOM 844 C C . ARG A 1 105 ? -10.151 -3.910 8.750 1.00 85.69 105 ARG A C 1
ATOM 846 O O . ARG A 1 105 ? -9.466 -3.349 9.601 1.00 85.69 105 ARG A O 1
ATOM 853 N N . VAL A 1 106 ? -11.159 -3.277 8.146 1.00 85.44 106 VAL A N 1
ATOM 854 C CA . V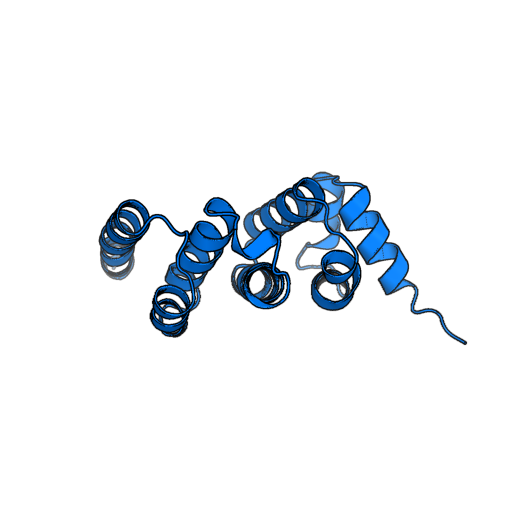AL A 1 106 ? -11.482 -1.851 8.342 1.00 85.44 106 VAL A CA 1
ATOM 855 C C . VAL A 1 106 ? -11.732 -1.520 9.808 1.00 85.44 106 VAL A C 1
ATOM 857 O O . VAL A 1 106 ? -11.234 -0.512 10.307 1.00 85.44 106 VAL A O 1
ATOM 860 N N . MET A 1 107 ? -12.469 -2.381 10.515 1.00 85.12 107 MET A N 1
ATOM 861 C CA . MET A 1 107 ? -12.796 -2.142 11.919 1.00 85.12 107 MET A CA 1
ATOM 862 C C . MET A 1 107 ? -11.542 -2.143 12.805 1.00 85.12 107 MET A C 1
ATOM 864 O O . MET A 1 107 ? -11.438 -1.339 13.728 1.00 85.12 107 MET A O 1
ATOM 868 N N . GLU A 1 108 ? -10.570 -3.004 12.496 1.00 87.88 108 GLU A N 1
ATOM 869 C CA . GLU A 1 108 ? -9.288 -3.060 13.198 1.00 87.88 108 GLU A CA 1
ATOM 870 C C . GLU A 1 108 ? -8.488 -1.768 12.989 1.00 87.88 108 GLU A C 1
ATOM 872 O O . GLU A 1 108 ? -7.954 -1.209 13.947 1.00 87.88 108 GLU A O 1
ATOM 877 N N . TYR A 1 109 ? -8.454 -1.245 11.760 1.00 87.62 109 TYR A N 1
ATOM 878 C CA . TYR A 1 109 ? -7.773 0.016 11.463 1.00 87.62 109 TYR A CA 1
ATOM 879 C C . TYR A 1 109 ? -8.450 1.207 12.142 1.00 87.62 109 TYR A C 1
ATOM 881 O O . TYR A 1 109 ? -7.767 2.011 12.761 1.00 87.62 109 TYR A O 1
ATOM 889 N N . ILE A 1 110 ? -9.780 1.289 12.120 1.00 84.62 110 ILE A N 1
ATOM 890 C CA . ILE A 1 110 ? -10.551 2.338 12.814 1.00 84.62 110 ILE A CA 1
ATOM 891 C C . ILE A 1 110 ? -10.258 2.365 14.322 1.00 84.62 110 ILE A C 1
ATOM 893 O O . ILE A 1 110 ? -10.270 3.439 14.919 1.00 84.62 110 ILE A O 1
ATOM 897 N N . GLN A 1 111 ? -10.007 1.202 14.936 1.00 86.06 111 GLN A N 1
ATOM 898 C CA . GLN A 1 111 ? -9.679 1.087 16.362 1.00 86.06 111 GLN A CA 1
ATOM 899 C C . GLN A 1 111 ? -8.212 1.398 16.680 1.00 86.06 111 GLN A C 1
ATOM 901 O O . GLN A 1 111 ? -7.918 1.888 17.769 1.00 86.06 111 GLN A O 1
ATOM 906 N N . LYS A 1 112 ? -7.288 1.068 15.770 1.00 85.38 112 LYS A N 1
ATOM 907 C CA . LYS A 1 112 ? -5.842 1.270 15.965 1.00 85.38 112 LYS A CA 1
ATOM 908 C C . LYS A 1 112 ? -5.372 2.672 15.590 1.00 85.38 112 LYS A C 1
ATOM 910 O O . LYS A 1 112 ? -4.399 3.152 16.160 1.00 85.38 112 LYS A O 1
ATOM 915 N N . LEU A 1 113 ? -6.011 3.278 14.599 1.00 85.25 113 LEU A N 1
ATOM 916 C CA . LEU A 1 113 ? -5.655 4.577 14.052 1.00 85.25 113 LEU A CA 1
ATOM 917 C C . LEU A 1 113 ? -6.443 5.677 14.772 1.00 85.25 113 LEU A C 1
ATOM 919 O O . LEU A 1 113 ? -7.572 5.466 15.197 1.00 85.25 113 LEU A O 1
ATOM 923 N N . ASP A 1 114 ? -5.853 6.856 14.914 1.00 82.44 114 ASP A N 1
ATOM 924 C CA . ASP A 1 114 ? -6.409 7.965 15.699 1.00 82.44 114 ASP A CA 1
ATOM 925 C C . ASP A 1 114 ? -6.385 9.317 14.964 1.00 82.44 114 ASP A C 1
ATOM 927 O O . ASP A 1 114 ? -7.045 10.264 15.390 1.00 82.44 114 ASP A O 1
ATOM 931 N N . ASN A 1 115 ? -5.670 9.410 13.839 1.00 84.38 115 ASN A N 1
ATOM 932 C CA . ASN A 1 115 ? -5.450 10.653 13.093 1.00 84.38 115 ASN A CA 1
ATOM 933 C C . ASN A 1 115 ? -6.236 10.750 11.776 1.00 84.38 115 ASN A C 1
ATOM 935 O O . ASN A 1 115 ? -6.109 11.757 11.066 1.00 84.38 115 ASN A O 1
ATOM 939 N N . TYR A 1 116 ? -7.032 9.733 11.441 1.00 85.12 116 TYR A N 1
ATOM 940 C CA . TYR A 1 116 ? -7.838 9.674 10.223 1.00 85.12 116 TYR A CA 1
ATOM 941 C C . TYR A 1 116 ? -9.074 10.584 10.278 1.00 85.12 116 TYR A C 1
ATOM 943 O O . TYR A 1 116 ? -9.535 11.010 11.337 1.00 85.12 116 TYR A O 1
ATOM 951 N N . ASP A 1 117 ? -9.630 10.881 9.105 1.00 87.00 117 ASP A N 1
ATOM 952 C CA . ASP A 1 117 ? -10.846 11.682 8.964 1.00 87.00 117 ASP A CA 1
ATOM 953 C C . ASP A 1 117 ? -12.094 10.791 9.049 1.00 87.00 117 ASP A C 1
ATOM 955 O O . ASP A 1 117 ? -12.587 10.270 8.050 1.00 87.00 117 ASP A O 1
ATOM 959 N N . ALA A 1 118 ? -12.582 10.565 10.271 1.00 83.81 118 ALA A N 1
ATOM 960 C CA . ALA A 1 118 ? -13.761 9.736 10.510 1.00 83.81 118 ALA A CA 1
ATOM 961 C C . ALA A 1 118 ? -15.013 10.170 9.716 1.00 83.81 118 ALA A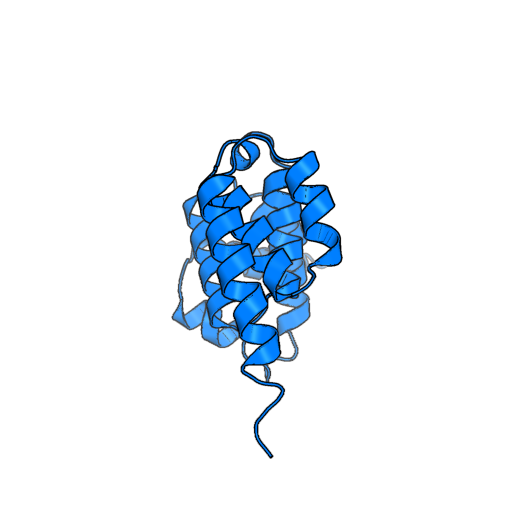 C 1
ATOM 963 O O . ALA A 1 118 ? -15.654 9.289 9.140 1.00 83.81 118 ALA A O 1
ATOM 964 N N . PRO A 1 119 ? -15.395 11.466 9.649 1.00 84.88 119 PRO A N 1
ATOM 965 C CA . PRO A 1 119 ? -16.568 11.865 8.876 1.00 84.88 119 PRO A CA 1
ATOM 966 C C . PRO A 1 119 ? -16.395 11.663 7.365 1.00 84.88 119 PRO A C 1
ATOM 968 O O . PRO A 1 119 ? -17.341 11.209 6.722 1.00 84.88 119 PRO A O 1
ATOM 971 N N . ASP A 1 120 ? -15.220 11.939 6.792 1.00 85.06 120 ASP A N 1
ATOM 972 C CA . ASP A 1 120 ? -14.967 11.685 5.366 1.00 85.06 120 ASP A CA 1
ATOM 973 C C . ASP A 1 120 ? -15.006 10.183 5.043 1.00 85.06 120 ASP A C 1
ATOM 975 O O . ASP A 1 120 ? -15.717 9.746 4.136 1.00 85.06 120 ASP A O 1
ATOM 979 N N . ILE A 1 121 ? -14.339 9.364 5.861 1.00 82.69 121 ILE A N 1
ATOM 980 C CA . ILE A 1 121 ? -14.345 7.904 5.713 1.00 82.69 121 ILE A CA 1
ATOM 981 C C . ILE A 1 121 ? -15.757 7.338 5.857 1.00 82.69 121 ILE A C 1
ATOM 983 O O . ILE A 1 121 ? -16.146 6.483 5.065 1.00 82.69 121 ILE A O 1
ATOM 987 N N . ALA A 1 122 ? -16.546 7.816 6.822 1.00 81.69 122 ALA A N 1
ATOM 988 C CA . ALA A 1 122 ? -17.930 7.387 6.992 1.00 81.69 122 ALA A CA 1
ATOM 989 C C . ALA A 1 122 ? -18.789 7.741 5.767 1.00 81.69 122 ALA A C 1
ATOM 991 O O . ALA A 1 122 ? -19.552 6.899 5.295 1.00 81.69 122 ALA A O 1
ATOM 992 N N . ASN A 1 123 ? -18.628 8.943 5.203 1.00 82.62 123 ASN A N 1
ATOM 993 C CA . ASN A 1 123 ? -19.327 9.340 3.978 1.00 82.62 123 ASN A CA 1
ATOM 994 C C . ASN A 1 123 ? -18.949 8.449 2.792 1.00 82.62 123 ASN A C 1
ATOM 996 O O . ASN A 1 123 ? -19.825 8.003 2.046 1.00 82.62 123 ASN A O 1
ATOM 1000 N N . ILE A 1 124 ? -17.659 8.149 2.629 1.00 78.38 124 ILE A N 1
ATOM 1001 C CA . ILE A 1 124 ? -17.185 7.262 1.566 1.00 78.38 124 ILE A CA 1
ATOM 1002 C C . ILE A 1 124 ? -17.643 5.817 1.814 1.00 78.38 124 ILE A C 1
ATOM 1004 O O . ILE A 1 124 ? -17.965 5.121 0.859 1.00 78.38 124 ILE A O 1
ATOM 1008 N N . ALA A 1 125 ? -17.752 5.367 3.067 1.00 71.50 125 ALA A N 1
ATOM 1009 C CA . ALA A 1 125 ? -18.268 4.041 3.416 1.00 71.50 125 ALA A CA 1
ATOM 1010 C C . ALA A 1 125 ? -19.737 3.878 3.051 1.00 71.50 125 ALA A C 1
ATOM 1012 O O . ALA A 1 125 ? -20.101 2.896 2.409 1.00 71.50 125 ALA A O 1
ATOM 1013 N N . ILE A 1 126 ? -20.554 4.870 3.397 1.00 73.75 126 ILE A N 1
ATOM 1014 C CA . ILE A 1 126 ? -21.971 4.910 3.031 1.00 73.75 126 ILE A CA 1
ATOM 1015 C C . ILE A 1 126 ? -22.118 4.961 1.506 1.00 73.75 126 ILE A C 1
ATOM 1017 O O . ILE A 1 126 ? -22.943 4.255 0.934 1.00 73.75 126 ILE A O 1
ATOM 1021 N N . THR A 1 127 ? -21.276 5.751 0.835 1.00 68.19 127 THR A N 1
ATOM 1022 C CA . THR A 1 127 ? -21.275 5.857 -0.629 1.00 68.19 127 THR A CA 1
ATOM 1023 C C . THR A 1 127 ? -20.840 4.546 -1.295 1.00 68.19 127 THR A C 1
ATOM 1025 O O . THR A 1 127 ? -21.459 4.129 -2.266 1.00 68.19 127 THR A O 1
ATOM 1028 N N . ASN A 1 128 ? -19.823 3.858 -0.767 1.00 62.25 128 ASN A N 1
ATOM 1029 C CA . ASN A 1 128 ? -19.332 2.581 -1.296 1.00 62.25 128 ASN A CA 1
ATOM 1030 C C . ASN A 1 128 ? -20.278 1.405 -1.014 1.00 62.25 128 ASN A C 1
ATOM 1032 O O . ASN A 1 128 ? -20.386 0.526 -1.862 1.00 62.25 128 ASN A O 1
ATOM 1036 N N . GLN A 1 129 ? -21.017 1.400 0.103 1.00 54.75 129 GLN A N 1
ATOM 1037 C CA . GLN A 1 129 ? -22.063 0.396 0.356 1.00 54.75 129 GLN A CA 1
ATOM 1038 C C . GLN A 1 129 ? -23.239 0.489 -0.632 1.00 54.75 129 GLN A C 1
ATOM 1040 O O . GLN A 1 129 ? -23.931 -0.500 -0.838 1.00 54.75 129 GLN A O 1
ATOM 1045 N N . LEU A 1 130 ? -23.435 1.630 -1.303 1.00 47.44 130 LEU A N 1
ATOM 1046 C CA . LEU A 1 130 ? -24.409 1.759 -2.395 1.00 47.44 130 LEU A CA 1
ATOM 1047 C C . LEU A 1 130 ? -23.895 1.210 -3.739 1.00 47.44 130 LEU A C 1
ATOM 1049 O O . LEU A 1 130 ? -24.688 1.021 -4.660 1.00 47.44 130 LEU A O 1
ATOM 1053 N N . PHE A 1 131 ? -22.594 0.931 -3.872 1.00 41.56 131 PHE A N 1
ATOM 1054 C CA . PHE A 1 131 ? -22.030 0.361 -5.100 1.00 41.56 131 PHE A CA 1
ATOM 1055 C C . PHE A 1 131 ? -22.056 -1.175 -5.137 1.00 41.56 131 PHE A C 1
ATOM 1057 O O . PHE A 1 131 ? -21.968 -1.729 -6.230 1.00 41.56 131 PHE A O 1
ATOM 1064 N N . GLU A 1 132 ? -22.245 -1.870 -4.006 1.00 45.06 132 GLU A N 1
ATOM 1065 C CA . GLU A 1 132 ? -22.472 -3.328 -4.021 1.00 45.06 132 GLU A CA 1
ATOM 1066 C C . GLU A 1 132 ? -23.871 -3.710 -4.539 1.00 45.06 132 GLU A C 1
ATOM 1068 O O . GLU A 1 132 ? -24.004 -4.739 -5.198 1.00 45.06 132 GLU A O 1
ATOM 1073 N N . GLU A 1 133 ? -24.899 -2.870 -4.360 1.00 41.84 133 GLU A N 1
ATOM 1074 C CA . GLU A 1 133 ? -26.209 -3.114 -4.992 1.00 41.84 133 GLU A CA 1
ATOM 1075 C C . GLU A 1 133 ? -26.245 -2.693 -6.473 1.00 41.84 133 GLU A C 1
ATOM 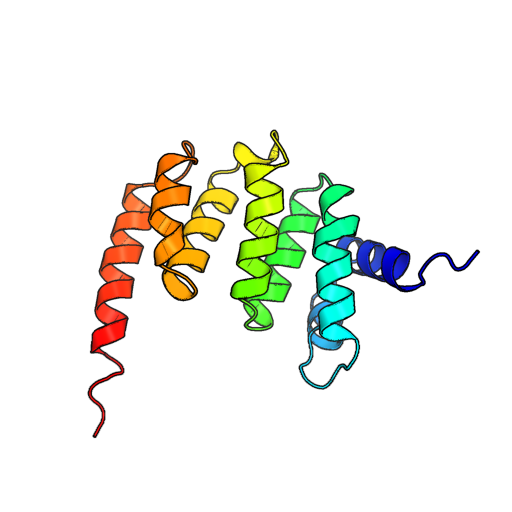1077 O O . GLU A 1 133 ? -26.953 -3.301 -7.271 1.00 41.84 133 GLU A O 1
ATOM 1082 N N . ALA A 1 134 ? -25.440 -1.712 -6.894 1.00 39.19 134 ALA A N 1
ATOM 1083 C CA . ALA A 1 134 ? -25.509 -1.182 -8.260 1.00 39.19 134 ALA A CA 1
ATOM 1084 C C . ALA A 1 134 ? -24.892 -2.091 -9.347 1.00 39.19 134 ALA A C 1
ATOM 1086 O O . ALA A 1 134 ? -25.124 -1.849 -10.531 1.00 39.19 134 ALA A O 1
ATOM 1087 N N . PHE A 1 135 ? -24.122 -3.123 -8.978 1.00 40.69 135 PHE A N 1
ATOM 1088 C CA . PHE A 1 135 ? -23.513 -4.062 -9.936 1.00 40.69 135 PHE A CA 1
ATOM 1089 C C . PHE A 1 135 ? -24.070 -5.493 -9.871 1.00 40.69 135 PHE A C 1
ATOM 1091 O O . PHE A 1 135 ? -23.691 -6.309 -10.711 1.00 40.69 135 PHE A O 1
ATOM 1098 N N . CYS A 1 136 ? -24.970 -5.812 -8.929 1.00 45.03 136 CYS A N 1
ATOM 1099 C CA . CYS A 1 136 ? -25.613 -7.134 -8.875 1.00 45.03 136 CYS A CA 1
ATOM 1100 C C . CYS A 1 136 ? -26.923 -7.212 -9.685 1.00 45.03 136 CYS A C 1
ATOM 1102 O O . CYS A 1 136 ? -27.341 -8.307 -10.049 1.00 45.03 136 CYS A O 1
ATOM 1104 N N . ASP A 1 137 ? -27.515 -6.072 -10.054 1.00 41.41 137 ASP A N 1
ATOM 1105 C CA . ASP A 1 137 ? -28.688 -6.002 -10.932 1.00 41.41 137 ASP A CA 1
ATOM 1106 C C . ASP A 1 137 ? -28.319 -5.456 -12.320 1.00 41.41 137 ASP A C 1
ATOM 1108 O O . ASP A 1 137 ? -28.662 -4.336 -12.696 1.00 41.41 137 ASP A O 1
ATOM 1112 N N . PHE A 1 138 ? -27.636 -6.270 -13.124 1.00 40.19 138 PHE A N 1
ATOM 1113 C CA . PHE A 1 138 ? -27.786 -6.190 -14.578 1.00 40.19 138 PHE A CA 1
ATOM 1114 C C . PHE A 1 138 ? -28.072 -7.602 -15.121 1.00 40.19 138 PHE A C 1
ATOM 1116 O O . PHE A 1 138 ? -27.178 -8.449 -15.065 1.00 40.19 138 PHE A O 1
ATOM 1123 N N . PRO A 1 139 ? -29.316 -7.881 -15.566 1.00 44.50 139 PRO A N 1
ATOM 1124 C CA . PRO A 1 139 ? -29.709 -9.162 -16.157 1.00 44.50 139 PRO A CA 1
ATOM 1125 C C . PRO A 1 139 ? -29.108 -9.403 -17.548 1.00 44.50 139 PRO A C 1
ATOM 1127 O O . PRO A 1 139 ? -28.748 -8.417 -18.235 1.00 44.50 139 PRO A O 1
#

Foldseek 3Di:
DPPPPLLVVLLCCLVVLDLVVLCVLLDPPRPCNVVNLCSNQPHNLVPDPDPSSLVSNLVSCVVSVNLVSSLSSLCCQCPVPPVSVQPQVSLLSNLLSCLVPPPPCNVVSVVVHDNYDVVVSVVVSVVVVVVVVVPVPDD

pLDDT: mean 77.92, std 13.87, range [38.94, 89.69]

InterPro domains:
  IPR000547 Clathrin, heavy chain/VPS, 7-fold repeat [PS50236] (45-139)
  IPR011990 Tetratricopeptide-like helical domain superfamily [G3DSA:1.25.40.10] (7-136)
  IPR016024 Armadillo-type fold [SSF48371] (7-136)
  IPR055358 Clathrin heavy-chain repeat [PF00637] (45-135)